Protein AF-A0ABD5DG81-F1 (afdb_monomer_lite)

InterPro domains:
  IPR013022 Xylose isomerase-like, TIM barrel domain [PF01261] (2-80)
  IPR036237 Xylose isomerase-like superfamily [SSF51658] (2-80)

Radius of gyration: 14.2 Å; chains: 1; bounding box: 30×22×38 Å

Secondary structure (DSSP, 8-state):
-GGGT--HHHHHHHHGGG---EEE-EEEE--BTTB-TTGGG--GGG-SEEEE-TTSS---HHHHHHHHHHTT--S-EEE-

pLDDT: mean 94.91, std 3.62, range [81.19, 98.5]

Foldseek 3Di:
DVLVVDPVLV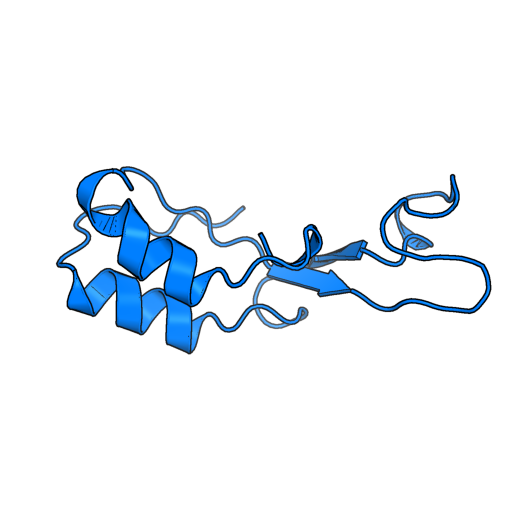VCVVCVVPDQEAEDKAKAAADDPQEHSVQNPDDQVSHRIHIDQPPPHDDPVVSVVVSNVVSVPPYDHHYD

Structure (mmCIF, N/CA/C/O backbone):
data_AF-A0ABD5DG81-F1
#
_entry.id   AF-A0ABD5DG81-F1
#
loop_
_atom_site.group_PDB
_atom_site.id
_atom_site.type_symbol
_atom_site.label_atom_id
_atom_site.label_alt_id
_atom_site.label_comp_id
_atom_site.label_asym_id
_atom_site.label_entity_id
_atom_site.label_seq_id
_atom_site.pdbx_PDB_ins_code
_atom_site.Cartn_x
_atom_site.Cartn_y
_atom_site.Cartn_z
_atom_site.occupancy
_atom_site.B_iso_or_equiv
_atom_site.auth_seq_id
_atom_site.auth_comp_id
_atom_site.auth_asym_id
_atom_site.auth_atom_id
_atom_site.pdbx_PDB_model_num
ATOM 1 N N . LEU A 1 1 ? -2.459 -2.228 -4.763 1.00 81.19 1 LEU A N 1
ATOM 2 C CA . LEU A 1 1 ? -3.202 -1.186 -5.511 1.00 81.19 1 LEU A CA 1
ATOM 3 C C . LEU A 1 1 ? -2.291 -0.328 -6.403 1.00 81.19 1 LEU A C 1
ATOM 5 O O . LEU A 1 1 ? -2.595 -0.192 -7.579 1.00 81.19 1 LEU A O 1
ATOM 9 N N . HIS A 1 2 ? -1.134 0.159 -5.930 1.00 92.50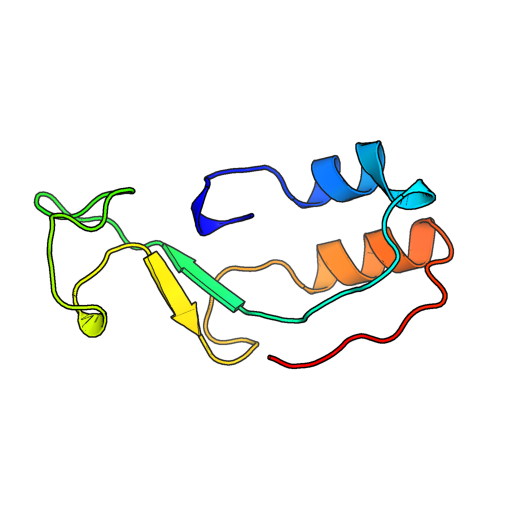 2 HIS A N 1
ATOM 10 C CA . HIS A 1 2 ? -0.187 0.952 -6.750 1.00 92.50 2 HIS A CA 1
ATOM 11 C C . HIS A 1 2 ? 0.222 0.317 -8.091 1.00 92.50 2 HIS A C 1
ATOM 13 O O . HIS A 1 2 ? 0.179 0.962 -9.134 1.00 92.50 2 HIS A O 1
ATOM 19 N N . LEU A 1 3 ? 0.539 -0.984 -8.109 1.00 93.38 3 LEU A N 1
ATOM 20 C CA . LEU A 1 3 ? 0.906 -1.689 -9.350 1.00 93.38 3 LEU A CA 1
ATOM 21 C C . LEU A 1 3 ? -0.243 -1.806 -10.368 1.00 93.38 3 LEU A C 1
ATOM 23 O O . LEU A 1 3 ? 0.011 -2.064 -11.540 1.00 93.38 3 LEU A O 1
ATOM 27 N N . GLN A 1 4 ? -1.486 -1.585 -9.939 1.00 92.94 4 GLN A N 1
ATOM 28 C CA . GLN A 1 4 ? -2.667 -1.513 -10.806 1.00 92.94 4 GLN A CA 1
ATOM 29 C C . GLN A 1 4 ? -2.974 -0.074 -11.252 1.00 92.94 4 GLN A C 1
ATOM 31 O O . GLN A 1 4 ? -3.971 0.137 -11.930 1.00 92.94 4 GLN A O 1
ATOM 36 N N . GLN A 1 5 ? -2.139 0.906 -10.879 1.00 92.31 5 GLN A N 1
ATOM 37 C CA . GLN A 1 5 ? -2.365 2.339 -11.118 1.00 92.31 5 GLN A CA 1
ATOM 38 C C . GLN A 1 5 ? -3.679 2.849 -10.503 1.00 92.31 5 GLN A C 1
ATOM 40 O O . GLN A 1 5 ? -4.323 3.747 -11.037 1.00 92.31 5 GLN A O 1
ATOM 45 N N . MET A 1 6 ? -4.084 2.257 -9.377 1.00 95.50 6 MET A N 1
ATOM 46 C CA . MET A 1 6 ? -5.255 2.693 -8.624 1.00 95.50 6 MET A CA 1
ATOM 47 C C . MET A 1 6 ? -4.875 3.753 -7.595 1.00 95.50 6 MET A C 1
ATOM 49 O O . MET A 1 6 ? -3.875 3.593 -6.890 1.00 95.50 6 MET A O 1
ATOM 53 N N . ASP A 1 7 ? -5.729 4.766 -7.453 1.00 97.00 7 ASP A N 1
ATOM 54 C CA . ASP A 1 7 ? -5.713 5.664 -6.302 1.00 97.00 7 ASP A CA 1
ATOM 55 C C . ASP A 1 7 ? -6.164 4.893 -5.056 1.00 97.00 7 ASP A C 1
ATOM 57 O O . ASP A 1 7 ? -7.347 4.615 -4.841 1.00 97.00 7 ASP A O 1
ATOM 61 N N . TYR A 1 8 ? -5.189 4.473 -4.258 1.00 97.12 8 TYR A N 1
ATOM 62 C CA . TYR A 1 8 ? -5.438 3.673 -3.068 1.00 97.12 8 TYR A CA 1
ATOM 63 C C . TYR A 1 8 ? -5.844 4.500 -1.850 1.00 97.12 8 TYR A C 1
ATOM 65 O O . TYR A 1 8 ? -6.367 3.917 -0.904 1.00 97.12 8 TYR A O 1
ATOM 73 N N . LEU A 1 9 ? -5.646 5.820 -1.861 1.00 98.19 9 LEU A N 1
ATOM 74 C CA . LEU A 1 9 ? -6.142 6.681 -0.789 1.00 98.19 9 LEU A CA 1
ATOM 75 C C . LEU A 1 9 ? -7.648 6.873 -0.953 1.00 98.19 9 LEU A C 1
ATOM 77 O O . LEU A 1 9 ? -8.403 6.582 -0.027 1.00 98.19 9 LEU A O 1
ATOM 81 N N . THR A 1 10 ? -8.100 7.198 -2.167 1.00 98.31 10 THR A N 1
ATOM 82 C CA . THR A 1 10 ? -9.537 7.242 -2.470 1.00 98.31 10 THR A CA 1
ATOM 83 C C . THR A 1 10 ? -10.197 5.868 -2.339 1.00 98.31 10 THR A C 1
ATOM 85 O O . THR A 1 10 ? -11.352 5.773 -1.932 1.00 98.31 10 THR A O 1
ATOM 88 N N . TYR A 1 11 ? -9.481 4.771 -2.616 1.00 98.19 11 TYR A N 1
ATOM 89 C CA . TYR A 1 11 ? -9.993 3.429 -2.316 1.00 98.19 11 TYR A CA 1
ATOM 90 C C . TYR A 1 11 ? -10.348 3.270 -0.829 1.00 98.19 11 TYR A C 1
ATOM 92 O O . TYR A 1 11 ? -11.394 2.700 -0.514 1.00 98.19 11 TYR A O 1
ATOM 100 N N . ILE A 1 12 ? -9.499 3.768 0.078 1.00 98.38 12 ILE A N 1
ATOM 101 C CA . ILE A 1 12 ? -9.785 3.735 1.517 1.00 98.38 12 ILE A CA 1
ATOM 102 C C . ILE A 1 12 ? -11.014 4.593 1.814 1.00 98.38 12 ILE A C 1
ATOM 104 O O . ILE A 1 12 ? -11.926 4.091 2.462 1.00 98.38 12 ILE A O 1
ATOM 108 N N . ASP A 1 13 ? -11.101 5.807 1.265 1.00 98.44 13 ASP A N 1
ATOM 109 C CA . ASP A 1 13 ? -12.271 6.679 1.452 1.00 98.44 13 ASP A CA 1
ATOM 110 C C . ASP A 1 13 ? -13.584 5.965 1.072 1.00 98.44 13 ASP A C 1
ATOM 112 O O . ASP A 1 13 ? -14.536 5.929 1.856 1.00 98.44 13 ASP A O 1
ATOM 116 N N . ILE A 1 14 ? -13.616 5.316 -0.098 1.00 98.50 14 ILE A N 1
ATOM 117 C CA . ILE A 1 14 ? -14.808 4.627 -0.620 1.00 98.50 14 ILE A CA 1
ATOM 118 C C . ILE A 1 14 ? -15.163 3.385 0.211 1.00 98.50 14 ILE A C 1
ATOM 120 O O . ILE A 1 14 ? -16.343 3.096 0.427 1.00 98.50 14 ILE A O 1
ATOM 124 N N . TYR A 1 15 ? -14.163 2.614 0.644 1.00 98.25 15 TYR A N 1
ATOM 125 C CA . TYR A 1 15 ? -14.377 1.260 1.161 1.00 98.25 15 TYR A CA 1
ATOM 126 C C . TYR A 1 15 ? -14.040 1.066 2.643 1.00 98.25 15 TYR A C 1
ATOM 128 O O . TYR A 1 15 ? -14.158 -0.068 3.109 1.00 98.25 15 TYR A O 1
ATOM 136 N N . HIS A 1 16 ? -13.680 2.107 3.404 1.00 98.19 16 HIS A N 1
ATOM 137 C CA . HIS A 1 16 ? -13.224 2.005 4.803 1.00 98.19 16 HIS A CA 1
ATOM 138 C C . HIS A 1 16 ? -14.110 1.102 5.679 1.00 98.19 16 HIS A C 1
ATOM 140 O O . HIS A 1 16 ? -13.602 0.213 6.359 1.00 98.19 16 HIS A O 1
ATOM 146 N N . ALA A 1 17 ? -15.440 1.215 5.573 1.00 98.00 17 ALA A N 1
ATOM 147 C CA . ALA A 1 17 ? -16.388 0.402 6.345 1.00 98.00 17 ALA A CA 1
ATOM 148 C C . ALA A 1 17 ? -16.244 -1.123 6.114 1.00 98.00 17 ALA A C 1
ATOM 150 O O . ALA A 1 17 ? -16.628 -1.945 6.959 1.00 98.00 17 ALA A O 1
ATOM 151 N N . ARG A 1 18 ? -15.684 -1.516 4.964 1.00 97.94 18 ARG A N 1
ATOM 152 C CA . ARG A 1 18 ? -15.474 -2.906 4.534 1.00 97.94 18 ARG A CA 1
ATOM 153 C C . ARG A 1 18 ? -14.038 -3.396 4.726 1.00 97.94 18 ARG A C 1
ATOM 155 O O . ARG A 1 18 ? -13.813 -4.597 4.606 1.00 97.94 18 ARG A O 1
ATOM 162 N N . ILE A 1 19 ? -13.078 -2.525 5.038 1.00 97.88 19 ILE A N 1
ATOM 163 C CA . ILE A 1 19 ? -11.687 -2.928 5.278 1.00 97.88 19 ILE A CA 1
ATOM 164 C C . ILE A 1 19 ? -11.609 -3.608 6.652 1.00 97.88 19 ILE A C 1
ATOM 166 O O . ILE A 1 19 ? -11.914 -3.000 7.674 1.00 97.88 19 ILE A O 1
ATOM 170 N N . LYS A 1 20 ? -11.241 -4.896 6.679 1.00 97.19 20 LYS A N 1
ATOM 171 C CA . LYS A 1 20 ? -11.125 -5.706 7.915 1.00 97.19 20 LYS A CA 1
ATOM 172 C C . LYS A 1 20 ? -9.703 -6.176 8.221 1.00 97.19 20 LYS A C 1
ATOM 174 O O . LYS A 1 20 ? -9.452 -6.682 9.306 1.00 97.19 20 LYS A O 1
ATOM 179 N N . ALA A 1 21 ? -8.785 -5.999 7.279 1.00 97.38 21 ALA A N 1
ATOM 180 C CA . ALA A 1 21 ? -7.383 -6.360 7.414 1.00 97.38 21 ALA A CA 1
ATOM 181 C C . ALA A 1 21 ? -6.526 -5.368 6.627 1.00 97.38 21 ALA A C 1
ATOM 183 O O . ALA A 1 21 ? -6.975 -4.827 5.613 1.00 97.38 21 ALA A O 1
ATOM 184 N N . PHE A 1 22 ? -5.297 -5.157 7.090 1.00 97.25 22 PHE A N 1
ATOM 185 C CA . PHE A 1 22 ? -4.340 -4.266 6.453 1.00 97.25 22 PHE A CA 1
ATOM 186 C C . PHE A 1 22 ? -2.956 -4.921 6.409 1.00 97.25 22 PHE A C 1
ATOM 188 O O . PHE A 1 22 ? -2.370 -5.228 7.445 1.00 97.25 22 PHE A O 1
ATOM 195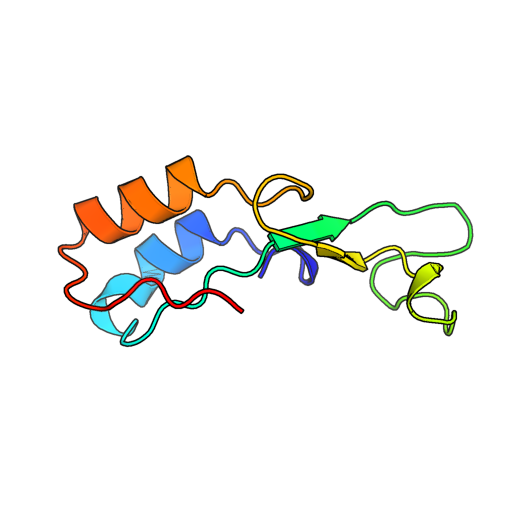 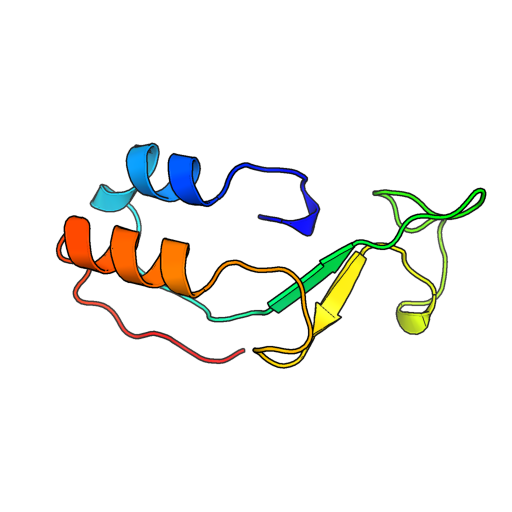N N . HIS A 1 23 ? -2.450 -5.151 5.195 1.00 97.19 23 HIS A N 1
ATOM 196 C CA . HIS A 1 23 ? -1.094 -5.639 4.960 1.00 97.19 23 HIS A CA 1
ATOM 197 C C . HIS A 1 23 ? -0.212 -4.487 4.475 1.00 97.19 23 HIS A C 1
ATOM 199 O O . HIS A 1 23 ? -0.532 -3.811 3.491 1.00 97.19 23 HIS A O 1
ATOM 205 N N . VAL A 1 24 ? 0.908 -4.278 5.156 1.00 96.62 24 VAL A N 1
ATOM 206 C CA . VAL A 1 24 ? 1.937 -3.307 4.802 1.00 96.62 24 VAL A CA 1
ATOM 207 C C . VAL A 1 24 ? 2.869 -3.972 3.803 1.00 96.62 24 VAL A C 1
ATOM 209 O O . VAL A 1 24 ? 3.735 -4.754 4.182 1.00 96.62 24 VAL A O 1
ATOM 212 N N . LYS A 1 25 ? 2.673 -3.649 2.524 1.00 96.38 25 LYS A N 1
ATOM 213 C CA . LYS A 1 25 ? 3.492 -4.149 1.421 1.00 96.38 25 LYS A CA 1
ATOM 214 C C . LYS A 1 25 ? 3.850 -3.009 0.489 1.00 96.38 25 LYS A C 1
ATOM 216 O O . LYS A 1 25 ? 2.963 -2.377 -0.089 1.00 96.38 25 LYS A O 1
ATOM 221 N N . ASP A 1 26 ? 5.141 -2.746 0.347 1.00 97.06 26 ASP A N 1
ATOM 222 C CA . ASP A 1 26 ? 5.619 -1.670 -0.512 1.00 97.06 26 ASP A CA 1
ATOM 223 C C . ASP A 1 26 ? 5.831 -2.165 -1.942 1.00 97.06 26 ASP A C 1
ATOM 225 O O . ASP A 1 26 ? 6.041 -3.355 -2.211 1.00 97.06 26 ASP A O 1
ATOM 229 N N . ALA A 1 27 ? 5.739 -1.243 -2.889 1.00 96.00 27 ALA A N 1
ATOM 230 C CA . ALA A 1 27 ? 5.871 -1.540 -4.298 1.00 96.00 27 ALA A CA 1
ATOM 231 C C . ALA A 1 27 ? 6.493 -0.372 -5.054 1.00 96.00 27 ALA A C 1
ATOM 233 O O . ALA A 1 27 ? 6.225 0.793 -4.777 1.00 96.00 27 ALA A O 1
ATOM 234 N N . GLU A 1 28 ? 7.271 -0.700 -6.075 1.00 95.25 28 GLU A N 1
ATOM 235 C CA . GLU A 1 28 ? 7.783 0.258 -7.045 1.00 95.25 28 GLU A CA 1
ATOM 236 C C . GLU A 1 28 ? 7.253 -0.056 -8.443 1.00 95.25 28 GLU A C 1
ATOM 238 O O . GLU A 1 28 ? 7.082 -1.222 -8.810 1.00 95.25 28 GLU A O 1
ATOM 243 N N . PHE A 1 29 ? 7.036 0.988 -9.240 1.00 95.25 29 PHE A N 1
ATOM 244 C CA . PHE A 1 29 ? 6.733 0.878 -10.658 1.00 95.25 29 PHE A CA 1
ATOM 245 C C . PHE A 1 29 ? 7.684 1.757 -11.481 1.00 95.25 29 PHE A C 1
ATOM 247 O O . PHE A 1 29 ? 7.602 2.986 -11.465 1.00 95.25 29 PHE A O 1
ATOM 254 N N . ARG A 1 30 ? 8.605 1.123 -12.216 1.00 93.88 30 ARG A N 1
ATOM 255 C CA . ARG A 1 30 ? 9.599 1.783 -13.079 1.00 93.88 30 ARG A CA 1
ATOM 256 C C . ARG A 1 30 ? 9.564 1.188 -14.485 1.00 93.88 30 ARG A C 1
ATOM 258 O O . ARG A 1 30 ? 10.193 0.167 -14.757 1.00 93.88 30 ARG A O 1
ATOM 265 N N . ARG A 1 31 ? 8.811 1.825 -15.384 1.00 92.75 31 ARG A N 1
ATOM 266 C CA . ARG A 1 31 ? 8.683 1.400 -16.789 1.00 92.75 31 ARG A CA 1
ATOM 267 C C . ARG A 1 31 ? 9.903 1.774 -17.633 1.00 92.75 31 ARG A C 1
ATOM 269 O O . ARG A 1 31 ? 10.602 2.739 -17.338 1.00 92.75 31 ARG A O 1
ATOM 276 N N . ASN A 1 32 ? 10.103 1.050 -18.727 1.00 90.25 32 ASN A N 1
ATOM 277 C CA . ASN A 1 32 ? 11.032 1.412 -19.799 1.00 90.25 32 ASN A CA 1
ATOM 278 C C . ASN A 1 32 ? 10.412 1.068 -21.167 1.00 90.25 32 ASN A C 1
ATOM 280 O O . ASN A 1 32 ? 9.285 0.582 -21.231 1.00 90.25 32 ASN A O 1
ATOM 284 N N . GLY A 1 33 ? 11.143 1.284 -22.264 1.00 90.38 33 GLY A N 1
ATOM 285 C CA . GLY A 1 33 ? 10.638 1.021 -23.621 1.00 90.38 33 GLY A CA 1
ATOM 286 C C . GLY A 1 33 ? 10.279 -0.442 -23.930 1.00 90.38 33 GLY A C 1
ATOM 287 O O . GLY A 1 33 ? 9.705 -0.709 -24.978 1.00 90.38 33 GLY A O 1
ATOM 288 N N . ARG A 1 34 ? 10.609 -1.394 -23.047 1.00 87.75 34 ARG A N 1
ATOM 289 C CA . ARG A 1 34 ? 10.332 -2.834 -23.202 1.00 87.75 34 ARG A CA 1
ATOM 290 C C . ARG A 1 34 ? 9.451 -3.412 -22.092 1.00 87.75 34 ARG A C 1
ATOM 292 O O . ARG A 1 34 ? 8.990 -4.543 -22.217 1.00 87.75 34 ARG A O 1
ATOM 299 N N . ASN A 1 35 ? 9.239 -2.675 -21.002 1.00 91.56 35 ASN A N 1
ATOM 300 C CA . ASN A 1 35 ? 8.561 -3.177 -19.816 1.00 91.56 35 ASN A CA 1
ATOM 301 C C . ASN A 1 35 ? 7.580 -2.146 -19.254 1.00 91.56 35 ASN A C 1
ATOM 303 O O . ASN A 1 35 ? 7.974 -1.059 -18.827 1.00 91.56 35 ASN A O 1
ATOM 307 N N . GLY A 1 36 ? 6.301 -2.516 -19.249 1.00 91.12 36 GLY A N 1
ATOM 308 C CA . GLY A 1 36 ? 5.200 -1.736 -18.693 1.00 91.12 36 GLY A CA 1
ATOM 309 C C . GLY A 1 36 ? 4.411 -2.540 -17.660 1.00 91.12 36 GLY A C 1
ATOM 310 O O . GLY A 1 36 ? 4.944 -3.432 -17.008 1.00 91.12 36 GLY A O 1
ATOM 311 N N . VAL A 1 37 ? 3.118 -2.244 -17.527 1.00 91.75 37 VAL A N 1
ATOM 312 C CA . VAL A 1 37 ? 2.243 -2.820 -16.485 1.00 91.75 37 VAL A CA 1
ATOM 313 C C . VAL A 1 37 ? 2.238 -4.353 -16.492 1.00 91.75 37 VAL A C 1
ATOM 315 O O . VAL A 1 37 ? 2.313 -4.976 -15.438 1.00 91.75 37 VAL A O 1
ATOM 318 N N . TYR A 1 38 ? 2.249 -4.973 -17.673 1.00 90.81 38 TYR A N 1
ATOM 319 C CA . TYR A 1 38 ? 2.201 -6.433 -17.811 1.00 90.81 38 TYR A CA 1
AT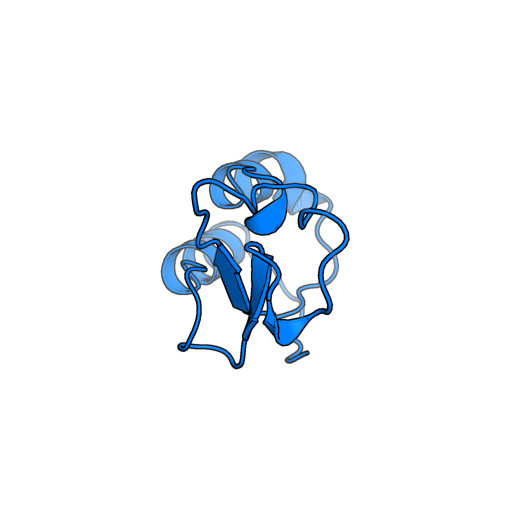OM 320 C C . TYR A 1 38 ? 3.562 -7.134 -17.673 1.00 90.81 38 TYR A C 1
ATOM 322 O O . TYR A 1 38 ? 3.682 -8.327 -17.943 1.00 90.81 38 TYR A O 1
ATOM 330 N N . GLY A 1 39 ? 4.620 -6.417 -17.283 1.00 90.56 39 GLY A N 1
ATOM 331 C CA . GLY A 1 39 ? 5.915 -7.025 -16.968 1.00 90.56 39 GLY A CA 1
ATOM 332 C C . GLY A 1 39 ? 6.740 -7.488 -18.176 1.00 90.56 39 GLY A C 1
ATOM 333 O O . GLY A 1 39 ? 7.872 -7.930 -17.981 1.00 90.56 39 GLY A O 1
ATOM 334 N N . GLY A 1 40 ? 6.204 -7.414 -19.402 1.00 89.38 40 GLY A N 1
ATOM 335 C CA . GLY A 1 40 ? 6.910 -7.760 -20.645 1.00 89.38 40 GLY A CA 1
ATOM 336 C C . GLY A 1 40 ? 7.399 -9.212 -20.715 1.00 89.38 40 GLY A C 1
ATOM 337 O O . GLY A 1 40 ? 8.422 -9.465 -21.345 1.00 89.38 40 GLY A O 1
ATOM 338 N N . TYR A 1 41 ? 6.727 -10.136 -20.011 1.00 89.25 41 TYR A N 1
ATOM 339 C CA . TYR A 1 41 ? 7.139 -11.540 -19.813 1.00 89.25 41 TYR A CA 1
ATOM 340 C C . TYR A 1 41 ? 8.548 -11.721 -19.219 1.00 89.25 41 TYR A C 1
ATOM 342 O O . TYR A 1 41 ? 9.148 -12.787 -19.328 1.00 89.25 41 TYR A O 1
ATOM 350 N N . GLN A 1 42 ? 9.073 -10.692 -18.551 1.00 89.75 42 GLN A N 1
ATOM 351 C CA . GLN A 1 42 ? 10.407 -10.727 -17.965 1.00 89.75 42 GLN A CA 1
ATOM 352 C C . GLN A 1 42 ? 10.441 -11.502 -16.632 1.00 89.75 42 GLN A C 1
ATOM 354 O O . GLN A 1 42 ? 9.420 -11.567 -15.921 1.00 89.75 42 GLN A O 1
ATOM 359 N N . PRO A 1 43 ? 11.619 -12.032 -16.238 1.00 91.25 43 PRO A N 1
ATOM 360 C CA . PRO A 1 43 ? 11.870 -12.497 -14.876 1.00 91.25 43 PRO A CA 1
ATOM 361 C C . PRO A 1 43 ? 11.553 -11.408 -13.850 1.00 91.25 43 PRO A C 1
ATOM 363 O O . PRO A 1 43 ? 11.632 -10.217 -14.159 1.00 91.25 43 PRO A O 1
ATOM 366 N N . TRP A 1 44 ? 11.215 -11.801 -12.619 1.00 88.31 44 TRP A N 1
ATOM 367 C CA . TRP A 1 44 ? 10.679 -10.875 -11.615 1.00 88.31 44 TRP A CA 1
ATOM 368 C C . TRP A 1 44 ? 11.573 -9.642 -11.389 1.00 88.31 44 TRP A C 1
ATOM 370 O O . TRP A 1 44 ? 11.049 -8.529 -11.346 1.00 88.31 44 TRP A O 1
ATOM 380 N N . GLN A 1 45 ? 12.906 -9.815 -11.332 1.00 87.50 45 GLN A N 1
ATOM 381 C CA . GLN A 1 45 ? 13.847 -8.711 -11.092 1.00 87.50 45 GLN A CA 1
ATOM 382 C C . GLN A 1 45 ? 13.752 -7.630 -12.177 1.00 87.50 45 GLN A C 1
ATOM 384 O O . GLN A 1 45 ? 13.991 -6.451 -11.925 1.00 87.50 45 GLN A O 1
ATOM 389 N N . GLN A 1 46 ? 13.397 -8.031 -13.395 1.00 89.62 46 GLN A N 1
ATOM 390 C CA . GLN A 1 46 ? 13.407 -7.181 -14.580 1.00 89.62 46 GLN A CA 1
ATOM 391 C C . GLN A 1 46 ? 12.031 -6.585 -14.898 1.00 89.62 46 GLN A C 1
ATOM 393 O O . GLN A 1 46 ? 11.910 -5.824 -15.860 1.00 89.62 46 GLN A O 1
ATOM 398 N N . ARG A 1 47 ? 10.997 -6.905 -14.108 1.00 94.06 47 ARG A N 1
ATOM 399 C CA . ARG A 1 47 ? 9.651 -6.337 -14.263 1.00 94.06 47 ARG A CA 1
ATOM 400 C C . ARG A 1 47 ? 9.617 -4.872 -13.849 1.00 94.06 47 ARG A C 1
ATOM 402 O O . ARG A 1 47 ? 10.325 -4.471 -12.930 1.00 94.06 47 ARG A O 1
ATOM 409 N N . ALA A 1 48 ? 8.765 -4.088 -14.512 1.00 94.06 48 ALA A N 1
ATOM 410 C CA . ALA A 1 48 ? 8.548 -2.691 -14.147 1.00 94.06 48 ALA A CA 1
ATOM 411 C C . ALA A 1 48 ? 7.926 -2.559 -12.749 1.00 94.06 48 ALA A C 1
ATOM 413 O O . ALA A 1 48 ? 8.339 -1.695 -11.983 1.00 94.06 48 ALA A O 1
ATOM 414 N N . GLY A 1 49 ? 6.956 -3.419 -12.423 1.00 95.19 49 GLY A N 1
ATOM 415 C CA . GLY A 1 49 ? 6.328 -3.502 -11.105 1.00 95.19 49 GLY A CA 1
ATOM 416 C C . GLY A 1 49 ? 7.001 -4.540 -10.210 1.00 95.19 49 GLY A C 1
ATOM 417 O O . GLY A 1 49 ? 7.081 -5.708 -10.599 1.00 95.19 49 GLY A O 1
ATOM 418 N N . ARG A 1 50 ? 7.458 -4.137 -9.020 1.00 93.56 50 ARG A N 1
ATOM 419 C CA . ARG A 1 50 ? 8.116 -5.024 -8.041 1.00 93.56 50 ARG A CA 1
ATOM 420 C C . ARG A 1 50 ? 7.671 -4.709 -6.617 1.00 93.56 50 ARG A C 1
ATOM 422 O O . ARG A 1 50 ? 7.420 -3.551 -6.300 1.00 93.56 50 ARG A O 1
ATOM 429 N N . PHE A 1 51 ? 7.613 -5.733 -5.768 1.00 94.12 51 PHE A N 1
ATOM 430 C CA . PHE A 1 51 ? 7.458 -5.555 -4.322 1.00 94.12 51 PHE A CA 1
ATOM 431 C C . PHE A 1 51 ? 8.794 -5.182 -3.684 1.00 94.12 51 PHE A C 1
ATOM 433 O O . PHE A 1 51 ? 9.851 -5.594 -4.172 1.00 94.12 51 PHE A O 1
ATOM 440 N N . ARG A 1 52 ? 8.735 -4.387 -2.619 1.00 94.19 52 ARG A N 1
ATOM 441 C CA . ARG A 1 52 ? 9.896 -3.853 -1.905 1.00 94.19 52 ARG A CA 1
ATOM 442 C C . ARG A 1 52 ? 9.700 -4.006 -0.403 1.00 94.19 52 ARG A C 1
ATOM 444 O O . ARG A 1 52 ? 8.569 -4.078 0.070 1.00 94.19 52 ARG A O 1
ATOM 451 N N . SER A 1 53 ? 10.812 -4.001 0.324 1.00 94.06 53 SER A N 1
ATOM 452 C CA . SER A 1 53 ? 10.790 -3.738 1.760 1.00 94.06 53 SER A CA 1
ATOM 453 C C . SER A 1 53 ? 10.122 -2.378 2.023 1.00 94.06 53 SER A C 1
ATOM 455 O O . SER A 1 53 ? 10.311 -1.461 1.216 1.00 94.06 53 SER A O 1
ATOM 457 N N . PRO A 1 54 ? 9.356 -2.212 3.115 1.00 94.75 54 PRO A N 1
ATOM 458 C CA . PRO A 1 54 ? 8.744 -0.928 3.439 1.00 94.75 54 PRO A CA 1
ATOM 459 C C . PRO A 1 54 ? 9.760 0.210 3.515 1.00 94.75 54 PRO A C 1
ATOM 461 O O . PRO A 1 54 ? 10.744 0.117 4.246 1.00 94.75 54 PRO A O 1
ATOM 464 N N . GLY A 1 55 ? 9.494 1.285 2.772 1.00 94.56 55 GLY A N 1
ATOM 465 C CA . GLY A 1 55 ? 10.354 2.468 2.692 1.00 94.56 55 GLY A CA 1
ATOM 466 C C . GLY A 1 55 ? 11.256 2.500 1.456 1.00 94.56 55 GLY A C 1
ATOM 467 O O . GLY A 1 55 ? 11.752 3.569 1.110 1.00 94.56 55 GLY A O 1
ATOM 468 N N . ASP A 1 56 ? 11.412 1.374 0.754 1.00 96.12 56 ASP A N 1
ATOM 469 C CA . ASP A 1 56 ? 12.202 1.282 -0.482 1.00 96.12 56 ASP A CA 1
ATOM 470 C C . ASP A 1 56 ? 11.352 1.394 -1.760 1.00 96.12 56 ASP A C 1
ATOM 472 O O . ASP A 1 56 ? 11.888 1.307 -2.873 1.00 96.12 56 ASP A O 1
ATOM 476 N N . GLY A 1 57 ? 10.028 1.494 -1.635 1.00 95.88 57 GLY A N 1
ATOM 477 C CA . GLY A 1 57 ? 9.113 1.618 -2.761 1.00 95.88 57 GLY A CA 1
ATOM 478 C C . GLY A 1 57 ? 8.510 3.013 -2.892 1.00 95.88 57 GLY A C 1
ATOM 479 O O . GLY A 1 57 ? 9.164 4.033 -2.687 1.00 95.88 57 GLY A O 1
ATOM 480 N N . GLN A 1 58 ? 7.277 3.048 -3.382 1.00 97.38 58 GLN A N 1
ATOM 481 C CA . GLN A 1 58 ? 6.574 4.265 -3.791 1.00 97.38 58 GLN A CA 1
ATOM 482 C C . GLN A 1 58 ? 5.204 4.398 -3.117 1.00 97.38 58 GLN A C 1
ATOM 484 O O . GLN A 1 58 ? 4.439 5.293 -3.479 1.00 97.38 58 GLN A O 1
ATOM 489 N N . ILE A 1 59 ? 4.861 3.510 -2.181 1.00 97.69 59 ILE A N 1
ATOM 490 C CA . ILE A 1 59 ? 3.607 3.620 -1.438 1.00 97.69 59 ILE A CA 1
ATOM 491 C C . ILE A 1 59 ? 3.690 4.796 -0.460 1.00 97.69 59 ILE A C 1
ATOM 493 O O . ILE A 1 59 ? 4.608 4.885 0.354 1.00 97.69 59 ILE A O 1
ATOM 497 N N . ASP A 1 60 ? 2.690 5.675 -0.495 1.00 97.44 60 ASP A N 1
ATOM 498 C CA . ASP A 1 60 ? 2.494 6.709 0.513 1.00 97.44 60 ASP A CA 1
ATOM 499 C C . ASP A 1 60 ? 1.884 6.097 1.777 1.00 97.44 60 ASP A C 1
ATOM 501 O O . ASP A 1 60 ? 0.676 6.152 2.025 1.00 97.44 60 ASP A O 1
ATOM 505 N N . PHE A 1 61 ? 2.740 5.487 2.596 1.00 97.56 61 PHE A N 1
ATOM 506 C CA . PHE A 1 61 ? 2.301 4.925 3.867 1.00 97.56 61 PHE A CA 1
ATOM 507 C C . PHE A 1 61 ? 1.756 5.993 4.811 1.00 97.56 61 PHE A C 1
ATOM 509 O O . PHE A 1 61 ? 0.806 5.714 5.534 1.00 97.56 61 PHE A O 1
ATOM 516 N N . LYS A 1 62 ? 2.292 7.220 4.791 1.00 97.88 62 LYS A N 1
ATOM 517 C CA . LYS A 1 62 ? 1.794 8.296 5.659 1.00 97.88 62 LYS A CA 1
ATOM 518 C C . LYS A 1 62 ? 0.338 8.614 5.333 1.00 97.88 62 LYS A C 1
ATOM 520 O O . LYS A 1 62 ? -0.480 8.651 6.247 1.00 97.88 62 LYS A O 1
ATOM 525 N N . GLY A 1 63 ? 0.011 8.771 4.052 1.00 98.06 63 GLY A N 1
ATOM 526 C CA . GLY A 1 63 ? -1.365 8.946 3.592 1.00 98.06 63 GLY A CA 1
ATOM 527 C C . GLY A 1 63 ? -2.266 7.777 3.993 1.00 98.06 63 GLY A C 1
ATOM 528 O O . GLY A 1 63 ? -3.343 7.997 4.546 1.00 98.06 63 GLY A O 1
ATOM 529 N N . VAL A 1 64 ? -1.808 6.536 3.797 1.00 98.12 64 VAL A N 1
ATOM 530 C CA . VAL A 1 64 ? -2.574 5.331 4.167 1.00 98.12 64 VAL A CA 1
ATOM 531 C C . VAL A 1 64 ? -2.871 5.283 5.668 1.00 98.12 64 VAL A C 1
ATOM 533 O O . VAL A 1 64 ? -4.025 5.103 6.049 1.00 98.12 64 VAL A O 1
ATOM 536 N N . PHE A 1 65 ? -1.864 5.471 6.525 1.00 97.88 65 PHE A N 1
ATOM 537 C CA . PHE A 1 65 ? -2.049 5.449 7.979 1.00 97.88 65 PHE A CA 1
ATOM 538 C C . PHE A 1 65 ? -2.946 6.593 8.458 1.00 97.88 65 PHE A C 1
ATOM 540 O O . PHE A 1 65 ? -3.823 6.355 9.288 1.00 97.88 65 PHE A O 1
ATOM 547 N N . SER A 1 66 ? -2.796 7.800 7.903 1.00 98.38 66 SER A N 1
ATOM 548 C CA . SER A 1 66 ? -3.697 8.922 8.186 1.00 98.38 66 SER A CA 1
ATOM 549 C C . SER A 1 66 ? -5.149 8.583 7.851 1.00 98.38 66 SER A C 1
ATOM 551 O O . SER A 1 66 ? -6.018 8.782 8.692 1.00 98.38 66 SER A O 1
ATOM 553 N N . LYS A 1 67 ? -5.414 8.000 6.674 1.00 98.38 67 LYS A N 1
ATOM 554 C CA . LYS A 1 67 ? -6.769 7.605 6.258 1.00 98.38 67 LYS A CA 1
ATOM 555 C C . LYS A 1 67 ? -7.363 6.488 7.109 1.00 98.38 67 LYS A C 1
ATOM 557 O O . LYS A 1 67 ? -8.518 6.566 7.507 1.00 98.38 67 LYS A O 1
ATOM 562 N N . LEU A 1 68 ? -6.583 5.458 7.428 1.00 98.31 68 LEU A N 1
ATOM 563 C CA . LEU A 1 68 ? -7.047 4.390 8.319 1.00 98.31 68 LEU A CA 1
ATOM 564 C C . LEU A 1 68 ? -7.364 4.919 9.726 1.00 98.31 68 LEU A C 1
ATOM 566 O O . LEU A 1 68 ? -8.306 4.443 10.352 1.00 98.31 68 LEU A O 1
ATOM 570 N N . THR A 1 69 ? -6.611 5.919 10.192 1.00 98.12 69 THR A N 1
ATOM 571 C CA . THR A 1 69 ? -6.853 6.583 11.481 1.00 98.12 69 THR A CA 1
ATOM 572 C C . THR A 1 69 ? -8.093 7.478 11.425 1.00 98.12 69 THR A C 1
ATOM 574 O O . THR A 1 69 ? -8.900 7.434 12.341 1.00 98.12 69 THR A O 1
ATOM 577 N N . GLU A 1 70 ? -8.283 8.239 10.339 1.00 98.44 70 GLU A N 1
ATOM 578 C CA . GLU A 1 70 ? -9.475 9.073 10.090 1.00 98.44 70 GLU A CA 1
ATOM 579 C C . GLU A 1 70 ? -10.782 8.265 10.170 1.00 98.44 70 GLU A C 1
ATOM 581 O O . GLU A 1 70 ? -11.798 8.787 10.619 1.00 98.44 70 GLU A O 1
ATOM 586 N N . TYR A 1 71 ? -10.749 6.990 9.770 1.00 98.38 71 TYR A N 1
ATOM 587 C CA . TYR A 1 71 ? -11.907 6.091 9.767 1.00 98.38 71 TYR A CA 1
ATOM 588 C C . TYR A 1 71 ? -11.927 5.066 10.912 1.00 98.38 71 TYR A C 1
ATOM 590 O O . TYR A 1 71 ? -12.605 4.042 10.793 1.00 98.38 71 TYR A O 1
ATOM 598 N N . ASP A 1 72 ? -11.185 5.309 11.997 1.00 97.88 72 ASP A N 1
ATOM 599 C CA . ASP A 1 72 ? -11.174 4.473 13.208 1.00 97.88 72 ASP A CA 1
ATOM 600 C C . ASP A 1 72 ? -10.911 2.976 12.935 1.00 97.88 72 ASP A C 1
ATOM 602 O O . ASP A 1 72 ? -11.519 2.077 13.531 1.00 97.88 72 ASP A O 1
ATOM 606 N N . PHE A 1 73 ? -10.000 2.668 12.007 1.00 98.25 73 PHE A N 1
ATOM 607 C CA . PHE A 1 73 ? -9.640 1.283 11.717 1.00 98.25 73 PHE A CA 1
ATOM 608 C C . PHE A 1 73 ? -8.974 0.622 12.935 1.00 98.25 73 PHE A C 1
ATOM 610 O O . PHE A 1 73 ? -7.856 0.958 13.314 1.00 98.25 73 PHE A O 1
ATOM 617 N N . ALA A 1 74 ? -9.643 -0.376 13.513 1.00 96.06 74 ALA A N 1
ATOM 618 C CA . ALA A 1 74 ? -9.205 -1.052 14.740 1.00 96.06 74 ALA A CA 1
ATOM 619 C C . ALA A 1 74 ? -8.304 -2.288 14.516 1.00 96.06 74 ALA A C 1
ATOM 621 O O . ALA A 1 74 ? -8.017 -3.024 15.460 1.00 96.06 74 ALA A O 1
ATOM 622 N N . GLY A 1 75 ? -7.918 -2.584 13.271 1.00 95.69 75 GLY A N 1
ATOM 623 C CA . GLY A 1 75 ? -7.120 -3.766 12.937 1.00 95.69 75 GLY A CA 1
ATOM 624 C C . GLY A 1 75 ? -5.609 -3.552 13.055 1.00 95.69 75 GLY A C 1
ATOM 625 O O . GLY A 1 75 ? -5.122 -2.461 13.338 1.00 95.69 75 GLY A O 1
ATOM 626 N N . TRP A 1 76 ? -4.850 -4.614 12.787 1.00 97.19 76 TRP A N 1
ATOM 627 C CA . TRP A 1 76 ? -3.387 -4.5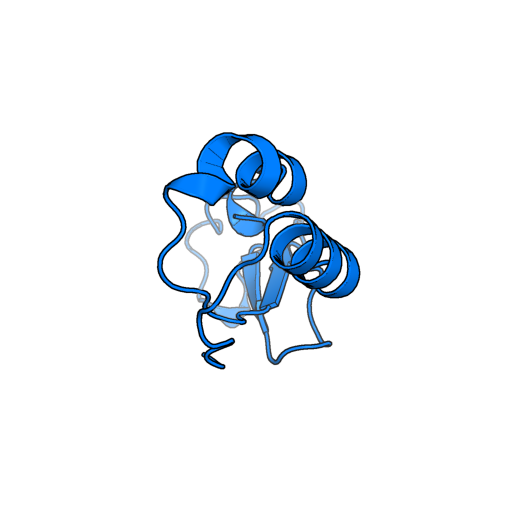80 12.809 1.00 97.19 76 TRP A CA 1
ATOM 628 C C . TRP A 1 76 ? -2.804 -4.187 11.455 1.00 97.19 76 TRP A C 1
ATOM 630 O O . TRP A 1 76 ? -3.315 -4.586 10.408 1.00 97.19 76 TRP A O 1
ATOM 640 N N . ALA A 1 77 ? -1.682 -3.471 11.494 1.00 96.31 77 ALA A N 1
ATOM 641 C CA . ALA A 1 77 ? -0.786 -3.338 10.356 1.00 96.31 77 ALA A CA 1
ATOM 642 C C . ALA A 1 77 ? 0.133 -4.566 10.304 1.00 96.31 77 ALA A C 1
ATOM 644 O O . ALA A 1 77 ? 1.072 -4.682 11.092 1.00 96.31 77 ALA A O 1
ATOM 645 N N . VAL A 1 78 ? -0.164 -5.501 9.403 1.00 97.00 78 VAL A N 1
ATOM 646 C CA . VAL A 1 78 ? 0.606 -6.741 9.246 1.00 97.00 78 VAL A CA 1
ATOM 647 C C . VAL A 1 78 ? 1.681 -6.527 8.191 1.00 97.00 78 VAL A C 1
ATOM 649 O O . VAL A 1 78 ? 1.364 -6.225 7.047 1.00 97.00 78 VAL A O 1
ATOM 652 N N . LEU A 1 79 ? 2.950 -6.666 8.564 1.00 93.00 79 LEU A N 1
ATOM 653 C CA . LEU A 1 79 ? 4.060 -6.579 7.618 1.00 93.00 79 LEU A CA 1
ATOM 654 C C . LEU A 1 79 ? 4.120 -7.837 6.740 1.00 93.00 79 LEU A C 1
ATOM 656 O O . LEU A 1 79 ? 4.121 -8.946 7.276 1.00 93.00 79 LEU A O 1
ATOM 660 N N . GLU A 1 80 ? 4.200 -7.656 5.419 1.00 84.88 80 GLU A N 1
ATOM 661 C CA . GLU A 1 80 ? 4.328 -8.737 4.427 1.00 84.88 80 GLU A CA 1
ATOM 662 C C . GLU A 1 80 ? 5.485 -8.499 3.448 1.00 84.88 80 GLU A C 1
ATOM 664 O O . GLU A 1 80 ? 5.541 -7.407 2.835 1.00 84.88 80 GLU A O 1
#

Sequence (80 aa):
LHLQQMDYLTYIDIYHARIKAFHVKDAEFRRNGRNGVYGGYQPWQQRAGRFRSPGDGQIDFKGVFSKLTEYDFAGWAVLE

Organism: Acinetobacter baumannii (NCBI:txid470)